Protein AF-A0A136KM05-F1 (afdb_monomer_lite)

Foldseek 3Di:
DDPVVLVVLCCCVPPVVDVVSLVVNLVVCPPPPCNVVSCVVSCVSNVNPVVVVVVVVVVVLVVLLVVLVVVCVVPVLPLVSLQVNLVSCVVVVNLVSSQVSNVSSCVNPVPDDDPSND

Radius of gyration: 18.9 Å; chains: 1; bounding box: 46×48×31 Å

Structure (mmCIF, N/CA/C/O backbone):
data_AF-A0A136KM05-F1
#
_entry.id   AF-A0A136KM05-F1
#
loop_
_atom_site.group_PDB
_atom_site.id
_atom_site.type_symbol
_atom_site.label_atom_id
_atom_site.label_alt_id
_atom_site.label_comp_id
_atom_site.label_asym_id
_atom_site.label_entity_id
_atom_site.label_seq_id
_atom_site.pdbx_PDB_ins_code
_atom_site.Cartn_x
_atom_site.Cartn_y
_atom_site.Cartn_z
_atom_site.occupancy
_atom_site.B_iso_or_equiv
_atom_site.auth_seq_id
_atom_site.auth_comp_id
_atom_site.auth_asym_id
_atom_site.auth_atom_id
_atom_site.pdbx_PDB_model_num
ATOM 1 N N . MET A 1 1 ? -0.665 -25.568 9.774 1.00 51.09 1 MET A N 1
ATOM 2 C CA . MET A 1 1 ? 0.613 -25.721 10.505 1.00 51.09 1 MET A CA 1
ATOM 3 C C . MET A 1 1 ? 1.268 -27.018 10.050 1.00 51.09 1 MET A C 1
ATOM 5 O O . MET A 1 1 ? 0.799 -28.077 10.435 1.00 51.09 1 MET A O 1
ATOM 9 N N . HIS A 1 2 ? 2.314 -26.946 9.221 1.00 39.69 2 HIS A N 1
ATOM 10 C CA . HIS A 1 2 ? 3.207 -28.079 8.961 1.00 39.69 2 HIS A CA 1
ATOM 11 C C . HIS A 1 2 ? 4.608 -27.708 9.462 1.00 39.69 2 HIS A C 1
ATOM 13 O O . HIS A 1 2 ? 5.269 -26.832 8.917 1.00 39.69 2 HIS A O 1
ATOM 19 N N . LEU A 1 3 ? 5.061 -28.373 10.528 1.00 44.03 3 LEU A N 1
ATOM 20 C CA . LEU A 1 3 ? 6.380 -28.191 11.159 1.00 44.03 3 LEU A CA 1
ATOM 21 C C . LEU A 1 3 ? 7.578 -28.563 10.255 1.00 44.03 3 LEU A C 1
ATOM 23 O O . LEU A 1 3 ? 8.729 -28.387 10.664 1.00 44.03 3 LEU A O 1
ATOM 27 N N . ASN A 1 4 ? 7.326 -29.096 9.057 1.00 44.94 4 ASN A N 1
ATOM 28 C CA . ASN A 1 4 ? 8.361 -29.551 8.129 1.00 44.94 4 ASN A CA 1
ATOM 29 C C . ASN A 1 4 ? 8.910 -28.427 7.237 1.00 44.94 4 ASN A C 1
ATOM 31 O O . ASN A 1 4 ? 10.099 -28.452 6.930 1.00 44.94 4 ASN A O 1
ATOM 35 N N . ASP A 1 5 ? 8.120 -27.398 6.912 1.00 53.06 5 ASP A N 1
ATOM 36 C CA . ASP A 1 5 ? 8.597 -26.291 6.066 1.00 53.06 5 ASP A CA 1
ATOM 37 C C . ASP A 1 5 ? 9.583 -25.380 6.808 1.00 53.06 5 ASP A C 1
ATOM 39 O O . ASP A 1 5 ? 10.616 -24.985 6.267 1.00 53.06 5 ASP A O 1
ATOM 43 N N . PHE A 1 6 ? 9.330 -25.109 8.091 1.00 52.78 6 PHE A N 1
ATOM 44 C CA . PHE A 1 6 ? 10.140 -24.187 8.895 1.00 52.78 6 PHE A CA 1
ATOM 45 C C . PHE A 1 6 ? 11.601 -24.649 9.055 1.00 52.78 6 PHE A C 1
ATOM 47 O O . PHE A 1 6 ? 12.525 -23.836 9.008 1.00 52.78 6 PHE A O 1
ATOM 54 N N . ARG A 1 7 ? 11.830 -25.967 9.180 1.00 55.84 7 ARG A N 1
ATOM 55 C CA . ARG A 1 7 ? 13.181 -26.553 9.259 1.00 55.84 7 ARG A CA 1
ATOM 56 C C . ARG A 1 7 ? 13.945 -26.430 7.939 1.00 55.84 7 ARG A C 1
ATOM 58 O O . ARG A 1 7 ? 15.133 -26.122 7.962 1.00 55.84 7 ARG A O 1
ATOM 65 N N . GLY A 1 8 ? 13.268 -26.595 6.801 1.00 58.22 8 GLY A N 1
ATOM 66 C CA . GLY A 1 8 ? 13.874 -26.436 5.475 1.00 58.22 8 GLY A CA 1
ATOM 67 C C . GLY A 1 8 ? 14.217 -24.983 5.127 1.00 58.22 8 GLY A C 1
ATOM 68 O O . GLY A 1 8 ? 15.198 -24.734 4.427 1.00 58.22 8 GLY A O 1
ATOM 69 N N . PHE A 1 9 ? 13.443 -24.013 5.625 1.00 55.69 9 PHE A N 1
ATOM 70 C CA . PHE A 1 9 ? 13.768 -22.589 5.494 1.00 55.69 9 PHE A CA 1
ATOM 71 C C . PHE A 1 9 ? 14.971 -22.200 6.350 1.00 55.69 9 PHE A C 1
ATOM 73 O O . PHE A 1 9 ? 15.917 -21.615 5.830 1.00 55.69 9 PHE A O 1
ATOM 80 N N . PHE A 1 10 ? 14.985 -22.584 7.630 1.00 58.88 10 PHE A N 1
ATOM 81 C CA . PHE A 1 10 ? 16.108 -22.271 8.515 1.00 58.88 10 PHE A CA 1
ATOM 82 C C . PHE A 1 10 ? 17.423 -22.878 8.004 1.00 58.88 10 PHE A C 1
ATOM 84 O O . PHE A 1 10 ? 18.433 -22.185 7.955 1.00 58.88 10 PHE A O 1
ATOM 91 N N . TYR A 1 11 ? 17.400 -24.124 7.519 1.00 60.81 11 TYR A N 1
ATOM 92 C CA . TYR A 1 11 ? 18.574 -24.780 6.935 1.00 60.81 11 TYR A CA 1
ATOM 93 C C . TYR A 1 11 ? 19.093 -24.061 5.675 1.00 60.81 11 TYR A C 1
ATOM 95 O O . TYR A 1 11 ? 20.286 -23.792 5.566 1.00 60.81 11 TYR A O 1
ATOM 103 N N . ARG A 1 12 ? 18.208 -23.640 4.756 1.00 58.81 12 ARG A N 1
ATOM 104 C CA . ARG A 1 12 ? 18.599 -22.880 3.549 1.00 58.81 12 ARG A CA 1
ATOM 105 C C . ARG A 1 12 ? 19.161 -21.491 3.864 1.00 58.81 12 ARG A C 1
ATOM 107 O O . ARG A 1 12 ? 20.117 -21.058 3.228 1.00 58.81 12 ARG A O 1
ATOM 114 N N . VAL A 1 13 ? 18.610 -20.811 4.865 1.00 59.56 13 VAL A N 1
ATOM 115 C CA . VAL A 1 13 ? 19.08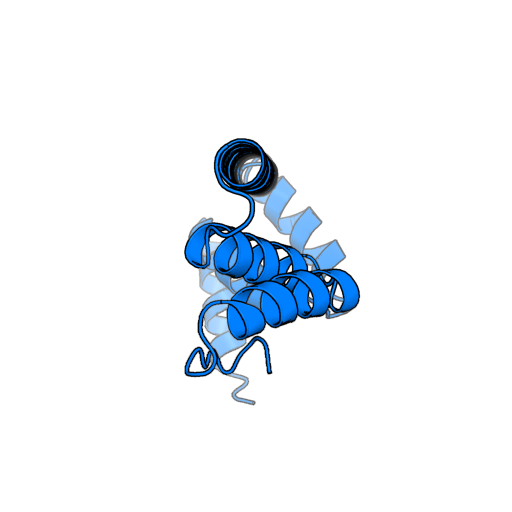7 -19.491 5.310 1.00 59.56 13 VAL A CA 1
ATOM 116 C C . VAL A 1 13 ? 20.418 -19.593 6.058 1.00 59.56 13 VAL A C 1
ATOM 118 O O . VAL A 1 13 ? 21.306 -18.744 5.910 1.00 59.56 13 VAL A O 1
ATOM 121 N N . VAL A 1 14 ? 20.573 -20.629 6.885 1.00 61.03 14 VAL A N 1
ATOM 122 C CA . VAL A 1 14 ? 21.746 -20.796 7.743 1.00 61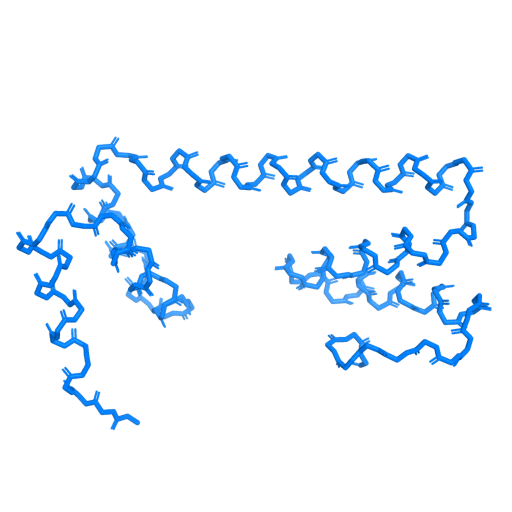.03 14 VAL A C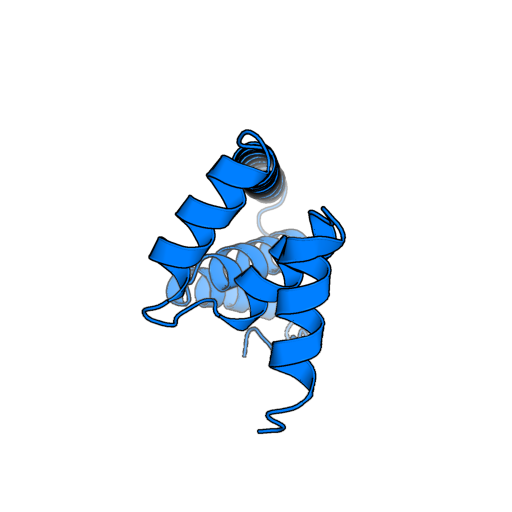A 1
ATOM 123 C C . VAL A 1 14 ? 22.925 -21.407 6.983 1.00 61.03 14 VAL A C 1
ATOM 125 O O . VAL A 1 14 ? 24.016 -20.844 7.063 1.00 61.03 14 VAL A O 1
ATOM 128 N N . GLU A 1 15 ? 22.716 -22.452 6.185 1.00 62.72 15 GLU A N 1
ATOM 129 C CA . GLU A 1 15 ? 23.795 -23.145 5.463 1.00 62.72 15 GLU A CA 1
ATOM 130 C C . GLU A 1 15 ? 23.971 -22.682 4.010 1.00 62.72 15 GLU A C 1
ATOM 132 O O . GLU A 1 15 ? 25.090 -22.660 3.508 1.00 62.72 15 GLU A O 1
ATOM 137 N N . GLY A 1 16 ? 22.901 -22.246 3.337 1.00 64.44 16 GLY A N 1
ATOM 138 C CA . GLY A 1 16 ? 22.945 -21.868 1.916 1.00 64.44 16 GLY A CA 1
ATOM 139 C C . GLY A 1 16 ? 23.411 -20.437 1.621 1.00 64.44 16 GLY A C 1
ATOM 140 O O . GLY A 1 16 ? 23.540 -20.078 0.454 1.00 64.44 16 GLY A O 1
ATOM 141 N N . ASN A 1 17 ? 23.633 -19.607 2.652 1.00 69.12 17 ASN A N 1
ATOM 142 C CA . ASN A 1 17 ? 23.924 -18.167 2.531 1.00 69.12 17 ASN A CA 1
ATOM 143 C C . ASN A 1 17 ? 22.966 -17.422 1.570 1.00 69.12 17 ASN A C 1
ATOM 145 O O . ASN A 1 17 ? 23.362 -16.507 0.847 1.00 69.12 17 ASN A O 1
ATOM 149 N N . ASP A 1 18 ? 21.695 -17.828 1.549 1.00 81.56 18 ASP A N 1
ATOM 150 C CA . ASP A 1 18 ? 20.699 -17.300 0.622 1.00 81.56 18 ASP A CA 1
ATOM 151 C C . ASP A 1 18 ? 19.906 -16.150 1.259 1.00 81.56 18 ASP A C 1
ATOM 153 O O . ASP A 1 18 ? 18.998 -16.348 2.075 1.00 81.56 18 ASP A O 1
ATOM 157 N N . ILE A 1 19 ? 20.238 -14.922 0.854 1.00 78.38 19 ILE A N 1
ATOM 158 C CA . ILE A 1 19 ? 19.552 -13.709 1.310 1.00 78.38 19 ILE A CA 1
ATOM 159 C C . ILE A 1 19 ? 18.075 -13.672 0.880 1.00 78.38 19 ILE A C 1
ATOM 161 O O . ILE A 1 19 ? 17.267 -13.020 1.539 1.00 78.38 19 ILE A O 1
ATOM 165 N N . LYS A 1 20 ? 17.676 -14.374 -0.193 1.00 78.94 20 LYS A N 1
ATOM 166 C CA . LYS A 1 20 ? 16.268 -14.450 -0.621 1.00 78.94 20 LYS A CA 1
ATOM 167 C C . LYS A 1 20 ? 15.459 -15.313 0.338 1.00 78.94 20 LYS A C 1
ATOM 169 O O . LYS A 1 20 ? 14.425 -14.862 0.824 1.00 78.94 20 LYS A O 1
ATOM 174 N N . ALA A 1 21 ? 15.975 -16.487 0.697 1.00 79.00 21 ALA A N 1
ATOM 175 C CA . ALA A 1 21 ? 15.352 -17.341 1.707 1.00 79.00 21 ALA A CA 1
ATOM 176 C C . ALA A 1 21 ? 15.245 -16.621 3.066 1.00 79.00 21 ALA A C 1
ATOM 178 O O . ALA A 1 21 ? 14.256 -16.777 3.783 1.00 79.00 21 ALA A O 1
ATOM 179 N N . ALA A 1 22 ? 16.233 -15.780 3.404 1.00 80.50 22 ALA A N 1
ATOM 180 C CA . ALA A 1 22 ? 16.219 -14.981 4.628 1.00 80.50 22 ALA A CA 1
ATOM 181 C C . ALA A 1 22 ? 15.066 -13.966 4.634 1.00 80.50 22 ALA A C 1
ATOM 183 O O . ALA A 1 22 ? 14.406 -13.782 5.656 1.00 80.50 22 ALA A O 1
ATOM 184 N N . LYS A 1 23 ? 14.773 -13.349 3.484 1.00 78.38 23 LYS A N 1
ATOM 185 C CA . LYS A 1 23 ? 13.631 -12.436 3.327 1.00 78.38 23 LYS A CA 1
ATOM 186 C C . LYS A 1 23 ? 12.297 -13.156 3.414 1.00 78.38 23 LYS A C 1
ATOM 188 O O . LYS A 1 23 ? 11.403 -12.664 4.092 1.00 78.38 23 LYS A O 1
ATOM 193 N N . GLU A 1 24 ? 12.155 -14.297 2.747 1.00 78.38 24 GLU A N 1
ATOM 194 C CA . GLU A 1 24 ? 10.926 -15.099 2.799 1.00 78.38 24 GLU A CA 1
ATOM 195 C C . GLU A 1 24 ? 10.622 -15.538 4.234 1.00 78.38 24 GLU A C 1
ATOM 197 O O . GLU A 1 24 ? 9.495 -15.404 4.711 1.00 78.38 24 GLU A O 1
ATOM 202 N N . PHE A 1 25 ? 11.656 -15.960 4.964 1.00 81.25 25 PHE A N 1
ATOM 203 C CA . PHE A 1 25 ? 11.558 -16.276 6.381 1.00 81.25 25 PHE A CA 1
ATOM 204 C C . PHE A 1 25 ? 11.120 -15.066 7.221 1.00 81.25 25 PHE A C 1
ATOM 206 O O . PHE A 1 25 ? 10.189 -15.181 8.019 1.00 81.25 25 PHE A O 1
ATOM 213 N N . LEU A 1 26 ? 11.740 -13.896 7.021 1.00 81.56 26 LEU A N 1
ATOM 214 C CA . LEU A 1 26 ? 11.382 -12.668 7.739 1.00 81.56 26 LEU A CA 1
ATOM 215 C C . LEU A 1 26 ? 9.955 -12.200 7.432 1.00 81.56 26 LEU A C 1
ATOM 217 O O . LEU A 1 26 ? 9.250 -11.772 8.344 1.00 81.56 26 LEU A O 1
ATOM 221 N N . GLN A 1 27 ? 9.507 -12.321 6.181 1.00 80.69 27 GLN A N 1
ATOM 222 C CA . GLN A 1 27 ? 8.124 -12.051 5.777 1.00 80.69 27 GLN A CA 1
ATOM 223 C C . GLN A 1 27 ? 7.143 -12.987 6.492 1.00 80.69 27 GLN A C 1
ATOM 225 O O . GLN A 1 27 ? 6.124 -12.528 7.001 1.00 80.69 27 GLN A O 1
ATOM 230 N N . TYR A 1 28 ? 7.469 -14.278 6.590 1.00 79.44 28 TYR A N 1
ATOM 231 C CA . TYR A 1 28 ? 6.615 -15.272 7.242 1.00 79.44 28 TYR A CA 1
ATOM 232 C C . TYR A 1 28 ? 6.441 -15.023 8.746 1.00 79.44 28 TYR A C 1
ATOM 234 O O . TYR A 1 28 ? 5.354 -15.210 9.288 1.00 79.44 28 TYR A O 1
ATOM 242 N N . ILE A 1 29 ? 7.496 -14.579 9.434 1.00 79.19 29 ILE A N 1
ATOM 243 C CA . ILE A 1 29 ? 7.447 -14.298 10.879 1.00 79.19 29 ILE A CA 1
ATOM 244 C C . ILE A 1 29 ? 7.070 -12.843 11.198 1.00 79.19 29 ILE A C 1
ATOM 246 O O . ILE A 1 29 ? 7.100 -12.444 12.369 1.00 79.19 29 ILE A O 1
ATOM 250 N N . LYS A 1 30 ? 6.735 -12.036 10.183 1.00 80.06 30 LYS A N 1
ATOM 251 C CA . LYS A 1 30 ? 6.372 -10.625 10.344 1.00 80.06 30 LYS A CA 1
ATOM 252 C C . LYS A 1 30 ? 5.139 -10.496 11.241 1.00 80.06 30 LYS A C 1
ATOM 254 O O . LYS A 1 30 ? 4.119 -11.133 11.011 1.00 80.06 30 LYS A O 1
ATOM 259 N N . GLY A 1 31 ? 5.253 -9.679 12.289 1.00 73.94 31 GLY A N 1
ATOM 260 C CA . GLY A 1 31 ? 4.208 -9.503 13.308 1.00 73.94 31 GLY A CA 1
ATOM 261 C C . GLY A 1 31 ? 4.304 -10.454 14.509 1.00 73.94 31 GLY A C 1
ATOM 262 O O . GLY A 1 31 ? 3.540 -10.307 15.458 1.00 73.94 31 GLY A O 1
ATOM 263 N N . THR A 1 32 ? 5.257 -11.391 14.519 1.00 81.56 32 THR A N 1
ATOM 264 C CA . THR A 1 32 ? 5.565 -12.204 15.707 1.00 81.56 32 THR A CA 1
ATOM 265 C C . THR A 1 32 ? 6.629 -11.532 16.579 1.00 81.56 32 THR A C 1
ATOM 267 O O . THR A 1 32 ? 7.419 -10.714 16.104 1.00 81.56 32 THR A O 1
ATOM 270 N N . GLN A 1 33 ? 6.722 -11.935 17.850 1.00 82.81 33 GLN A N 1
ATOM 271 C CA . GLN A 1 33 ? 7.780 -11.471 18.764 1.00 82.81 33 GLN A CA 1
ATOM 272 C C . GLN A 1 33 ? 9.198 -11.848 18.290 1.00 82.81 33 GLN A C 1
ATOM 274 O O . GLN A 1 33 ? 10.174 -11.222 18.695 1.00 82.81 33 GLN A O 1
ATOM 279 N N . LEU A 1 34 ? 9.316 -12.848 17.408 1.00 76.38 34 LEU A N 1
ATOM 280 C CA . LEU A 1 34 ? 10.587 -13.328 16.864 1.00 76.38 34 LEU A CA 1
ATOM 281 C C . LEU A 1 34 ? 11.121 -12.448 15.726 1.00 76.38 34 LEU A C 1
ATOM 283 O O . LEU A 1 34 ? 12.295 -12.548 15.389 1.00 76.38 34 LEU A O 1
ATOM 287 N N . TYR A 1 35 ? 10.291 -11.588 15.127 1.00 82.50 35 TYR A N 1
ATOM 288 C CA . TYR A 1 35 ? 10.689 -10.811 13.952 1.00 82.50 35 TYR A CA 1
ATOM 289 C C . TYR A 1 35 ? 11.911 -9.928 14.226 1.00 82.50 35 TYR A C 1
ATOM 291 O O . TYR A 1 35 ? 12.867 -9.949 13.459 1.00 82.50 35 TYR A O 1
ATOM 299 N N . SER A 1 36 ? 11.906 -9.189 15.339 1.00 75.75 36 SER A N 1
ATOM 300 C CA . SER A 1 36 ? 12.963 -8.219 15.654 1.00 75.75 36 SER A CA 1
ATOM 301 C C . SER A 1 36 ? 14.326 -8.888 15.873 1.00 75.75 36 SER A C 1
ATOM 303 O O . SER A 1 36 ? 15.326 -8.490 15.272 1.00 75.75 36 SER A O 1
ATOM 305 N N . SER A 1 37 ? 14.366 -9.960 16.672 1.00 79.88 37 SER A N 1
ATOM 306 C CA . SER A 1 37 ? 15.607 -10.684 16.963 1.00 79.88 37 SER A CA 1
ATOM 307 C C . SER A 1 37 ? 16.162 -11.398 15.729 1.00 79.88 37 SER A C 1
ATOM 309 O O . SER A 1 37 ? 17.364 -11.336 15.471 1.00 79.88 37 SER A O 1
ATOM 311 N N . GLN A 1 38 ? 15.294 -12.018 14.925 1.00 84.12 38 GLN A N 1
ATOM 312 C CA . GLN A 1 38 ? 15.711 -12.710 13.706 1.00 84.12 38 GLN A CA 1
ATOM 313 C C . GLN A 1 38 ? 16.119 -11.744 12.591 1.00 84.12 38 GLN A C 1
ATOM 315 O O . GLN A 1 38 ? 17.066 -12.026 11.859 1.00 84.12 38 GLN A O 1
ATOM 320 N N . TYR A 1 39 ? 15.463 -10.585 12.484 1.00 83.31 39 TYR A N 1
ATOM 321 C CA . TYR A 1 39 ? 15.863 -9.529 11.557 1.00 83.31 39 TYR A CA 1
ATOM 322 C C . TYR A 1 39 ? 17.277 -9.041 11.870 1.00 83.31 39 TYR A C 1
ATOM 324 O O . TYR A 1 39 ? 18.111 -8.998 10.972 1.00 83.31 39 TYR A O 1
ATOM 332 N N . ALA A 1 40 ? 17.579 -8.744 13.138 1.00 82.25 40 ALA A N 1
ATOM 333 C CA . ALA A 1 40 ? 18.909 -8.297 13.549 1.00 82.25 40 ALA A CA 1
ATOM 334 C C . ALA A 1 40 ? 19.992 -9.350 13.255 1.00 82.25 40 ALA A C 1
ATOM 336 O O . ALA A 1 40 ? 21.028 -9.023 12.674 1.00 82.25 40 ALA A O 1
ATOM 337 N N . TYR A 1 41 ? 19.728 -10.616 13.593 1.00 84.44 41 TYR A N 1
ATOM 338 C CA . TYR A 1 41 ? 20.644 -11.728 13.332 1.00 84.44 41 TYR A CA 1
ATOM 339 C C . TYR A 1 41 ? 20.936 -11.905 11.834 1.00 84.44 41 TYR A C 1
ATOM 341 O O . TYR A 1 41 ? 22.097 -11.968 11.424 1.00 84.44 41 TYR A O 1
ATOM 349 N N . LEU A 1 42 ? 19.894 -11.939 10.998 1.00 85.38 42 LEU A N 1
ATOM 350 C CA . LEU A 1 42 ? 20.046 -12.126 9.555 1.00 85.38 42 LEU A CA 1
ATOM 351 C C . LEU A 1 42 ? 20.652 -10.893 8.883 1.00 85.38 42 LEU A C 1
ATOM 353 O O . LEU A 1 42 ? 21.506 -11.030 8.011 1.00 85.38 42 LEU A O 1
ATOM 357 N N . ASN A 1 43 ? 20.274 -9.688 9.307 1.00 82.75 43 ASN A N 1
ATOM 358 C CA . ASN A 1 43 ? 20.824 -8.457 8.754 1.00 82.75 43 ASN A CA 1
ATOM 359 C C . ASN A 1 43 ? 22.329 -8.334 9.043 1.00 82.75 43 ASN A C 1
ATOM 361 O O . ASN A 1 43 ? 23.087 -7.972 8.145 1.00 82.75 43 ASN A O 1
ATOM 365 N N . ALA A 1 44 ? 22.774 -8.716 10.245 1.00 83.50 44 ALA A N 1
ATOM 366 C CA . ALA A 1 44 ? 24.196 -8.798 10.576 1.00 83.50 44 ALA A CA 1
ATOM 367 C C . ALA A 1 44 ? 24.919 -9.870 9.742 1.00 83.50 44 ALA A C 1
ATOM 369 O O . ALA A 1 44 ? 25.984 -9.601 9.191 1.00 83.50 44 ALA A O 1
ATOM 370 N N . LYS A 1 45 ? 24.319 -11.059 9.582 1.00 84.19 45 LYS A N 1
ATOM 371 C CA . LYS A 1 45 ? 24.888 -12.149 8.772 1.00 84.19 45 LYS A CA 1
ATOM 372 C C . LYS A 1 45 ? 25.090 -11.756 7.304 1.00 84.19 45 LYS A C 1
ATOM 374 O O . LYS A 1 45 ? 26.084 -12.143 6.699 1.00 84.19 45 LYS A O 1
ATOM 379 N N . PHE A 1 46 ? 24.166 -10.982 6.739 1.00 83.31 46 PHE A N 1
ATOM 380 C CA . PHE A 1 46 ? 24.215 -10.531 5.346 1.00 83.31 46 PHE A CA 1
ATOM 381 C C . PHE A 1 46 ? 24.847 -9.140 5.171 1.00 83.31 46 PHE A C 1
ATOM 383 O O . PHE A 1 46 ? 24.547 -8.463 4.189 1.00 83.31 46 PHE A O 1
ATOM 390 N N . ASN A 1 47 ? 25.712 -8.697 6.093 1.00 81.44 47 ASN A N 1
ATOM 391 C CA . ASN A 1 47 ? 26.435 -7.417 6.011 1.00 81.44 47 ASN A CA 1
ATOM 392 C C . ASN A 1 47 ? 25.521 -6.209 5.722 1.00 81.44 47 ASN A C 1
ATOM 394 O O . ASN A 1 47 ? 25.824 -5.375 4.872 1.00 81.44 47 ASN A O 1
ATOM 398 N N . ASN A 1 48 ? 24.380 -6.124 6.408 1.00 73.06 48 ASN A N 1
ATOM 399 C CA . ASN A 1 48 ? 23.336 -5.110 6.212 1.00 73.06 48 ASN A CA 1
ATOM 400 C C . ASN A 1 48 ? 22.612 -5.141 4.851 1.00 73.06 48 ASN A C 1
ATOM 402 O O . ASN A 1 48 ? 21.848 -4.227 4.538 1.00 73.06 48 ASN A O 1
ATOM 406 N N . GLY A 1 49 ? 22.787 -6.198 4.053 1.00 73.31 49 GLY A N 1
ATOM 407 C CA . GLY A 1 49 ? 22.130 -6.350 2.752 1.00 73.31 49 GLY A CA 1
ATOM 408 C C . GLY A 1 49 ? 20.598 -6.407 2.819 1.00 73.31 49 GLY A C 1
ATOM 409 O O . GLY A 1 49 ? 19.939 -6.127 1.823 1.00 73.31 49 GLY A O 1
ATOM 410 N N . LEU A 1 50 ? 20.014 -6.720 3.984 1.00 71.69 50 LEU A N 1
ATOM 411 C CA . LEU A 1 50 ? 18.561 -6.673 4.196 1.00 71.69 50 LEU A CA 1
ATOM 412 C C . LEU A 1 50 ? 18.074 -5.247 4.494 1.00 71.69 50 LEU A C 1
ATOM 414 O O . LEU A 1 50 ? 17.044 -4.829 3.967 1.00 71.69 50 LEU A O 1
ATOM 418 N N . ALA A 1 51 ? 18.831 -4.482 5.283 1.00 68.88 51 ALA A N 1
ATOM 419 C CA . ALA A 1 51 ? 18.524 -3.088 5.589 1.00 68.88 51 ALA A CA 1
ATOM 420 C C . ALA A 1 51 ? 18.635 -2.180 4.355 1.00 68.88 51 ALA A C 1
ATOM 422 O O . ALA A 1 51 ? 17.755 -1.352 4.140 1.00 68.88 51 ALA A O 1
ATOM 423 N N . ALA A 1 52 ? 19.660 -2.366 3.517 1.00 63.03 52 ALA A N 1
ATOM 424 C CA . ALA A 1 52 ? 19.832 -1.591 2.284 1.00 63.03 52 ALA A CA 1
ATOM 425 C C . ALA A 1 52 ? 18.634 -1.742 1.327 1.00 63.03 52 ALA A C 1
ATOM 427 O O . ALA A 1 52 ? 18.202 -0.779 0.699 1.00 63.03 52 ALA A O 1
ATOM 428 N N . GLU A 1 53 ? 18.055 -2.940 1.255 1.00 62.28 53 GLU A N 1
ATOM 429 C CA . GLU A 1 53 ? 16.870 -3.194 0.439 1.00 62.28 53 GLU A CA 1
ATOM 430 C C . GLU A 1 53 ? 15.583 -2.686 1.083 1.00 62.28 53 GLU A C 1
ATOM 432 O O . GLU A 1 53 ? 14.732 -2.163 0.371 1.00 62.28 53 GLU A O 1
ATOM 437 N N . SER A 1 54 ? 15.443 -2.781 2.411 1.00 60.44 54 SER A N 1
ATOM 438 C CA . SER A 1 54 ? 14.318 -2.158 3.123 1.00 60.44 54 SER A CA 1
ATOM 439 C C . SER A 1 54 ? 14.282 -0.652 2.869 1.00 60.44 54 SER A C 1
ATOM 441 O O . SER A 1 54 ? 13.239 -0.123 2.500 1.00 60.44 54 SER A O 1
ATOM 443 N N . ILE A 1 55 ? 15.437 0.013 2.970 1.00 63.69 55 ILE A N 1
ATOM 444 C CA . ILE A 1 55 ? 15.582 1.447 2.694 1.00 63.69 55 ILE A CA 1
ATOM 445 C C . ILE A 1 55 ? 15.250 1.746 1.226 1.00 63.69 55 ILE A C 1
ATOM 447 O O . ILE A 1 55 ? 14.423 2.609 0.956 1.00 63.69 55 ILE A O 1
ATOM 451 N N . ALA A 1 56 ? 15.798 0.989 0.270 1.00 60.00 56 ALA A N 1
ATOM 452 C CA . ALA A 1 56 ? 15.507 1.191 -1.153 1.00 60.00 56 ALA A CA 1
ATOM 453 C C . ALA A 1 56 ? 14.022 0.961 -1.506 1.00 60.00 56 ALA A C 1
ATOM 455 O O . ALA A 1 56 ? 13.456 1.643 -2.366 1.00 60.00 56 ALA A O 1
ATOM 456 N N . LEU A 1 57 ? 13.365 -0.003 -0.852 1.00 61.22 57 LEU A N 1
ATOM 457 C CA . LEU A 1 57 ? 11.933 -0.256 -1.010 1.00 61.22 57 LEU A CA 1
ATOM 458 C C . LEU A 1 57 ? 11.098 0.873 -0.405 1.00 61.22 57 LEU A C 1
ATOM 460 O O . LEU A 1 57 ? 10.124 1.289 -1.031 1.00 61.22 57 LEU A O 1
ATOM 464 N N . GLU A 1 58 ? 11.480 1.389 0.763 1.00 63.81 58 GLU A N 1
ATOM 465 C CA . GLU A 1 58 ? 10.845 2.544 1.402 1.00 63.81 58 GLU A CA 1
ATOM 466 C C . GLU A 1 58 ? 10.999 3.815 0.559 1.00 63.81 58 GLU A C 1
ATOM 468 O O . GLU A 1 58 ? 10.007 4.494 0.299 1.00 63.81 58 GLU A O 1
ATOM 473 N N . GLU A 1 59 ? 12.192 4.095 0.035 1.00 62.53 59 GLU A N 1
ATOM 474 C CA . GLU A 1 59 ? 12.455 5.223 -0.866 1.00 62.53 59 GLU A CA 1
ATOM 475 C C . GLU A 1 59 ? 11.615 5.133 -2.143 1.00 62.53 59 GLU A C 1
ATOM 477 O O . GLU A 1 59 ? 10.956 6.100 -2.538 1.00 62.53 59 GLU A O 1
ATOM 482 N N . LYS A 1 60 ? 11.562 3.949 -2.767 1.00 65.06 60 LYS A N 1
ATOM 483 C CA . LYS A 1 60 ? 10.712 3.702 -3.939 1.00 65.06 60 LYS A CA 1
ATOM 484 C C . LYS A 1 60 ? 9.229 3.869 -3.604 1.00 65.06 60 LYS A C 1
ATOM 486 O O . LYS A 1 60 ? 8.468 4.386 -4.426 1.00 65.06 60 LYS A O 1
ATOM 491 N N . SER A 1 61 ? 8.818 3.453 -2.408 1.00 74.00 61 SER A N 1
ATOM 492 C CA . SER A 1 61 ? 7.466 3.645 -1.885 1.00 74.00 61 SER A CA 1
ATOM 493 C C . SER A 1 61 ? 7.139 5.144 -1.796 1.00 74.00 61 SER A C 1
ATOM 495 O O . SER A 1 61 ? 6.169 5.606 -2.399 1.00 74.00 61 SER A O 1
ATOM 497 N N . ILE A 1 62 ? 7.994 5.933 -1.141 1.00 75.12 62 ILE A N 1
ATOM 498 C CA . ILE A 1 62 ? 7.814 7.381 -0.960 1.00 75.12 62 ILE A CA 1
ATOM 499 C C . ILE A 1 62 ? 7.778 8.108 -2.310 1.00 75.12 62 ILE A C 1
ATOM 501 O O . ILE A 1 62 ? 6.856 8.884 -2.563 1.00 75.12 62 ILE A O 1
ATOM 505 N N . ALA A 1 63 ? 8.721 7.810 -3.208 1.00 76.31 63 ALA A N 1
ATOM 506 C CA . ALA A 1 63 ? 8.753 8.385 -4.553 1.00 76.31 63 ALA A CA 1
ATOM 507 C C . ALA A 1 63 ? 7.465 8.084 -5.337 1.00 76.31 63 ALA A C 1
ATOM 509 O O . ALA A 1 63 ? 6.930 8.954 -6.026 1.00 76.31 63 ALA A O 1
ATOM 510 N N . THR A 1 64 ? 6.924 6.871 -5.183 1.00 81.88 64 THR A N 1
ATOM 511 C CA . THR A 1 64 ? 5.640 6.484 -5.780 1.00 81.88 64 THR A CA 1
ATOM 512 C C . THR A 1 64 ? 4.506 7.345 -5.224 1.00 81.88 64 THR A C 1
ATOM 514 O O . THR A 1 64 ? 3.736 7.914 -5.996 1.00 81.88 64 THR A O 1
ATOM 517 N N . LYS A 1 65 ? 4.418 7.508 -3.898 1.00 89.00 65 LYS A N 1
ATOM 518 C CA . LYS A 1 65 ? 3.379 8.331 -3.259 1.00 89.00 65 LYS A CA 1
ATOM 519 C C . LYS A 1 65 ? 3.391 9.776 -3.764 1.00 89.00 65 LYS A C 1
ATOM 521 O O . LYS A 1 65 ? 2.347 10.304 -4.147 1.00 89.00 65 LYS A O 1
ATOM 526 N N . GLU A 1 66 ? 4.561 10.407 -3.785 1.00 90.75 66 GLU A N 1
ATOM 527 C CA . GLU A 1 66 ? 4.699 11.806 -4.202 1.00 90.75 66 GLU A CA 1
ATOM 528 C C . GLU A 1 66 ? 4.406 11.995 -5.695 1.00 90.75 66 GLU A C 1
ATOM 530 O O . GLU A 1 66 ? 3.736 12.957 -6.080 1.00 90.75 66 GLU A O 1
ATOM 535 N N . TYR A 1 67 ? 4.790 11.032 -6.538 1.00 92.00 67 TYR A N 1
ATOM 536 C CA . TYR A 1 67 ? 4.415 11.040 -7.950 1.00 92.00 67 TYR A CA 1
ATOM 537 C C . TYR A 1 67 ? 2.891 11.067 -8.136 1.00 92.00 67 TYR A C 1
ATOM 539 O O . TYR A 1 67 ? 2.375 11.956 -8.816 1.00 92.00 67 TYR A O 1
ATOM 547 N N . TYR A 1 68 ? 2.147 10.168 -7.483 1.00 91.88 68 TYR A N 1
ATOM 548 C CA . TYR A 1 68 ? 0.685 10.135 -7.614 1.00 91.88 68 TYR A CA 1
ATOM 549 C C . TYR A 1 68 ? -0.009 11.345 -6.975 1.00 91.88 68 TYR A C 1
ATOM 551 O O . TYR A 1 68 ? -1.000 11.833 -7.518 1.00 91.88 68 TYR A O 1
ATOM 559 N N . ARG A 1 69 ? 0.544 11.912 -5.895 1.00 94.75 69 ARG A N 1
ATOM 560 C CA . ARG A 1 69 ? 0.091 13.210 -5.366 1.00 94.75 69 ARG A CA 1
ATOM 561 C C . ARG A 1 69 ? 0.252 14.330 -6.390 1.00 94.75 69 ARG A C 1
ATOM 563 O O . ARG A 1 69 ? -0.675 15.114 -6.579 1.00 94.75 69 ARG A O 1
ATOM 570 N N . SER A 1 70 ? 1.381 14.378 -7.095 1.00 95.38 70 SER A N 1
ATOM 571 C CA . SER A 1 70 ? 1.602 15.367 -8.158 1.00 95.38 70 SER A CA 1
ATOM 572 C C . SER A 1 70 ? 0.614 15.204 -9.324 1.00 95.38 70 SER A C 1
ATOM 574 O O . SER A 1 70 ? 0.185 16.194 -9.920 1.00 95.38 70 SER A O 1
ATOM 576 N N . LEU A 1 71 ? 0.194 13.969 -9.628 1.00 92.75 71 LEU A N 1
ATOM 577 C CA . LEU A 1 71 ? -0.843 13.711 -10.628 1.00 92.75 71 LEU A CA 1
ATOM 578 C C . LEU A 1 71 ? -2.204 14.237 -10.173 1.00 92.75 71 LEU A C 1
ATOM 580 O O . LEU A 1 71 ? -2.907 14.834 -10.985 1.00 92.75 71 LEU A O 1
ATOM 584 N N . LEU A 1 72 ? -2.549 14.089 -8.891 1.00 94.62 72 LEU A N 1
ATOM 585 C CA . LEU A 1 72 ? -3.783 14.659 -8.343 1.00 94.62 72 LEU A CA 1
ATOM 586 C C . LEU A 1 72 ? -3.780 16.186 -8.308 1.00 94.62 72 LEU A C 1
ATOM 588 O O . LEU A 1 72 ? -4.831 16.791 -8.477 1.00 94.62 72 LEU A O 1
ATOM 592 N N . GLN A 1 73 ? -2.621 16.830 -8.151 1.00 95.31 73 GLN A N 1
ATOM 593 C CA . GLN A 1 73 ? -2.537 18.291 -8.275 1.00 95.31 73 GLN A CA 1
ATOM 594 C C . GLN A 1 73 ? -2.895 18.768 -9.690 1.00 95.31 73 GLN A C 1
ATOM 596 O O . GLN A 1 73 ? -3.525 19.809 -9.848 1.00 95.31 73 GLN A O 1
ATOM 601 N N . LYS A 1 74 ? -2.512 18.004 -10.722 1.00 95.00 74 LYS A N 1
ATOM 602 C CA . LYS A 1 74 ? -2.814 18.316 -12.131 1.00 95.00 74 LYS A CA 1
ATOM 603 C C . LYS A 1 74 ? -4.224 17.886 -12.536 1.00 95.00 74 LYS A C 1
ATOM 605 O O . LYS A 1 74 ? -4.874 18.567 -13.321 1.00 95.00 74 LYS A O 1
ATOM 610 N N . ASN A 1 75 ? -4.679 16.749 -12.020 1.00 93.75 75 ASN A N 1
ATOM 611 C CA . ASN A 1 75 ? -6.004 16.195 -12.249 1.00 93.75 75 ASN A CA 1
ATOM 612 C C . ASN A 1 75 ? -6.570 15.629 -10.934 1.00 93.75 75 ASN A C 1
ATOM 614 O O . ASN A 1 75 ? -6.383 14.442 -10.646 1.00 93.75 75 ASN A O 1
ATOM 618 N N . PRO A 1 76 ? -7.318 16.444 -10.166 1.00 93.81 76 PRO A N 1
ATOM 619 C CA . PRO A 1 76 ? -7.892 16.026 -8.885 1.00 93.81 76 PRO A CA 1
ATOM 620 C C . PRO A 1 76 ? -8.882 14.863 -8.986 1.00 93.81 76 PRO A C 1
ATOM 622 O O . PRO A 1 76 ? -9.173 14.219 -7.984 1.00 93.81 76 PRO A O 1
ATOM 625 N N . LYS A 1 77 ? -9.397 14.584 -10.190 1.00 94.75 77 LYS A N 1
ATOM 626 C CA . LYS A 1 77 ? -10.341 13.495 -10.468 1.00 94.75 77 LYS A CA 1
ATOM 627 C C . LYS A 1 77 ? -9.686 12.320 -11.196 1.00 94.75 77 LYS A C 1
ATOM 629 O O . LYS A 1 77 ? -10.353 11.565 -11.900 1.00 94.75 77 LYS A O 1
ATOM 634 N N . SER A 1 78 ? -8.372 12.157 -11.061 1.00 96.69 78 SER A N 1
ATOM 635 C CA . SER A 1 78 ? -7.693 10.970 -11.572 1.00 96.69 78 SER A CA 1
ATOM 636 C C . SER A 1 78 ? -8.028 9.759 -10.700 1.00 96.69 78 SER A C 1
ATOM 638 O O . SER A 1 78 ? -7.404 9.528 -9.662 1.00 96.69 78 SER A O 1
ATOM 640 N N . ARG A 1 79 ? -9.018 8.978 -11.142 1.00 96.44 79 ARG A N 1
ATOM 641 C CA . ARG A 1 79 ? -9.466 7.732 -10.501 1.00 96.44 79 ARG A CA 1
ATOM 642 C C . ARG A 1 79 ? -8.301 6.784 -10.213 1.00 96.44 79 ARG A C 1
ATOM 644 O O . ARG A 1 79 ? -8.180 6.291 -9.097 1.00 96.44 79 ARG A O 1
ATOM 651 N N . ASP A 1 80 ? -7.394 6.601 -11.168 1.00 93.38 80 ASP A N 1
ATOM 652 C CA . ASP A 1 80 ? -6.249 5.701 -10.996 1.00 93.38 80 ASP A CA 1
ATOM 653 C C . ASP A 1 80 ? -5.230 6.228 -9.979 1.00 93.38 80 ASP A C 1
ATOM 655 O O . ASP A 1 80 ? -4.694 5.456 -9.184 1.00 93.38 80 ASP A O 1
ATOM 659 N N . ALA A 1 81 ? -4.991 7.543 -9.934 1.00 94.94 81 ALA A N 1
ATOM 660 C CA . ALA A 1 81 ? -4.088 8.114 -8.936 1.00 94.94 81 ALA A CA 1
ATOM 661 C C . ALA A 1 81 ? -4.652 7.988 -7.512 1.00 94.94 81 ALA A C 1
ATOM 663 O O . ALA A 1 81 ? -3.903 7.677 -6.583 1.00 94.94 81 ALA A O 1
ATOM 664 N N . LEU A 1 82 ? -5.967 8.161 -7.348 1.00 97.38 82 LEU A N 1
ATOM 665 C CA . LEU A 1 82 ? -6.661 7.931 -6.080 1.00 97.38 82 LEU A CA 1
ATOM 666 C C . LEU A 1 82 ? -6.576 6.459 -5.651 1.00 97.38 82 LEU A C 1
ATOM 668 O O . LEU A 1 82 ? -6.229 6.182 -4.505 1.00 97.38 82 LEU A O 1
ATOM 672 N N . VAL A 1 83 ? -6.796 5.510 -6.569 1.00 95.75 83 VAL A N 1
ATOM 673 C CA . VAL A 1 83 ? -6.663 4.067 -6.291 1.00 95.75 83 VAL A CA 1
ATOM 674 C C . VAL A 1 83 ? -5.252 3.708 -5.826 1.00 95.75 83 VAL A C 1
ATOM 676 O O . VAL A 1 83 ? -5.089 3.003 -4.828 1.00 95.75 83 VAL A O 1
ATOM 679 N N . ILE A 1 84 ? -4.214 4.193 -6.513 1.00 93.75 84 ILE A N 1
ATOM 680 C CA . ILE A 1 84 ? -2.836 3.861 -6.136 1.00 93.75 84 ILE A CA 1
ATOM 681 C C . ILE A 1 84 ? -2.477 4.444 -4.764 1.00 93.75 84 ILE A C 1
ATOM 683 O O . ILE A 1 84 ? -1.825 3.764 -3.967 1.00 93.75 84 ILE A O 1
ATOM 687 N N . LEU A 1 85 ? -2.935 5.656 -4.445 1.00 95.25 85 LEU A N 1
ATOM 688 C CA . LEU A 1 85 ? -2.745 6.236 -3.114 1.00 95.25 85 LEU A CA 1
ATOM 689 C C . LEU A 1 85 ? -3.530 5.480 -2.036 1.00 95.25 85 LEU A C 1
ATOM 691 O O . LEU A 1 85 ? -2.994 5.263 -0.952 1.00 95.25 85 LEU A O 1
ATOM 695 N N . ALA A 1 86 ? -4.738 5.001 -2.334 1.00 95.12 86 ALA A N 1
ATOM 696 C CA . ALA A 1 86 ? -5.500 4.165 -1.412 1.00 95.12 86 ALA A CA 1
ATOM 697 C C . ALA A 1 86 ? -4.751 2.864 -1.069 1.00 95.12 86 ALA A C 1
ATOM 699 O O . ALA A 1 86 ? -4.560 2.534 0.102 1.00 95.12 86 ALA A O 1
ATOM 700 N N . LEU A 1 87 ? -4.241 2.160 -2.087 1.00 90.62 87 LEU A N 1
ATOM 701 C CA . LEU A 1 87 ? -3.437 0.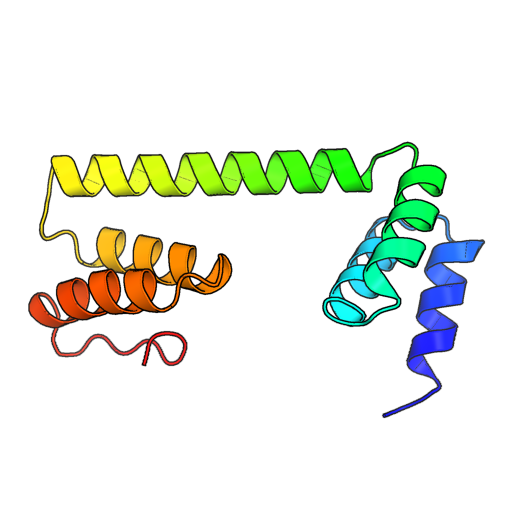945 -1.908 1.00 90.62 87 LEU A CA 1
ATOM 702 C C . LEU A 1 87 ? -2.128 1.214 -1.157 1.00 90.62 87 LEU A C 1
ATOM 704 O O . LEU A 1 87 ? -1.682 0.378 -0.368 1.00 90.62 87 LEU A O 1
ATOM 708 N N . TYR A 1 88 ? -1.502 2.367 -1.401 1.00 90.31 88 TYR A N 1
ATOM 709 C CA . TYR A 1 88 ? -0.307 2.791 -0.680 1.00 90.31 88 TYR A CA 1
ATOM 710 C C . TYR A 1 88 ? -0.585 2.931 0.820 1.00 90.31 88 TYR A C 1
ATOM 712 O O . TYR A 1 88 ? 0.117 2.338 1.640 1.00 90.31 88 TYR A O 1
ATOM 720 N N . GLU A 1 89 ? -1.621 3.690 1.180 1.00 91.06 89 GLU A N 1
ATOM 721 C CA . GLU A 1 89 ? -1.980 3.939 2.578 1.00 91.06 89 GLU A CA 1
ATOM 722 C C . GLU A 1 89 ? -2.422 2.650 3.278 1.00 91.06 89 GLU A C 1
ATOM 724 O O . GLU A 1 89 ? -2.044 2.413 4.424 1.00 91.06 89 GLU A O 1
ATOM 729 N N . LEU A 1 90 ? -3.118 1.755 2.569 1.00 87.75 90 LEU A N 1
ATOM 730 C CA . LEU A 1 90 ? -3.492 0.445 3.096 1.00 87.75 90 LEU A CA 1
ATOM 731 C C . LEU A 1 90 ? -2.258 -0.391 3.467 1.00 87.75 90 LEU A C 1
ATOM 733 O O . LEU A 1 90 ? -2.196 -0.941 4.567 1.00 87.75 90 LEU A O 1
ATOM 737 N N . ARG A 1 91 ? -1.250 -0.457 2.584 1.00 83.44 91 ARG A N 1
ATOM 738 C CA . ARG A 1 91 ? 0.016 -1.168 2.856 1.00 83.44 91 ARG A CA 1
ATOM 739 C C . ARG A 1 91 ? 0.799 -0.550 4.011 1.00 83.44 91 ARG A C 1
ATOM 741 O O . ARG A 1 91 ? 1.476 -1.277 4.734 1.00 83.44 91 ARG A O 1
ATOM 748 N N . ALA A 1 92 ? 0.699 0.766 4.182 1.00 83.12 92 ALA A N 1
ATOM 749 C CA . ALA A 1 92 ? 1.292 1.489 5.302 1.00 83.12 92 ALA A CA 1
ATOM 750 C C . ALA A 1 92 ? 0.516 1.308 6.624 1.00 83.12 92 ALA A C 1
ATOM 752 O O . ALA A 1 92 ? 0.976 1.769 7.664 1.00 83.12 92 ALA A O 1
ATOM 753 N N . GLY A 1 93 ? -0.646 0.640 6.606 1.00 85.62 93 GLY A N 1
ATOM 754 C CA . GLY A 1 93 ? -1.516 0.460 7.772 1.00 85.62 93 GLY A CA 1
ATOM 755 C C . GLY A 1 93 ? -2.457 1.640 8.045 1.00 85.62 93 GLY A C 1
ATOM 756 O O . GLY A 1 93 ? -3.252 1.590 8.984 1.00 85.62 93 GLY A O 1
ATOM 757 N N . ASN A 1 94 ? -2.434 2.673 7.203 1.00 92.44 94 ASN A N 1
ATOM 758 C CA . ASN A 1 94 ? -3.228 3.893 7.330 1.00 92.44 94 ASN A CA 1
ATOM 759 C C . ASN A 1 94 ? -4.635 3.701 6.742 1.00 92.44 94 ASN A C 1
ATOM 761 O O . ASN A 1 94 ? -5.010 4.324 5.748 1.00 92.44 94 ASN A O 1
ATOM 765 N N . LYS A 1 95 ? -5.437 2.829 7.363 1.00 91.75 95 LYS A N 1
ATOM 766 C CA . LYS A 1 95 ? -6.766 2.433 6.855 1.00 91.75 95 LYS A CA 1
ATOM 767 C C . LYS A 1 95 ? -7.714 3.612 6.609 1.00 91.75 95 LYS A C 1
ATOM 769 O O . LYS A 1 95 ? -8.431 3.612 5.617 1.00 91.75 95 LYS A O 1
ATOM 774 N N . THR A 1 96 ? -7.691 4.629 7.472 1.00 96.19 96 THR A N 1
ATOM 775 C CA . THR A 1 96 ? -8.537 5.828 7.331 1.00 96.19 96 THR A CA 1
ATOM 776 C C . THR A 1 96 ? -8.236 6.593 6.044 1.00 96.19 96 THR A C 1
ATOM 778 O O . THR A 1 96 ? -9.145 6.987 5.319 1.00 96.19 96 THR A O 1
ATOM 781 N N . GLU A 1 97 ? -6.954 6.780 5.737 1.00 95.12 97 GLU A N 1
ATOM 782 C CA . GLU A 1 97 ? -6.518 7.478 4.527 1.00 95.12 97 GLU A CA 1
ATOM 783 C C . GLU A 1 97 ? -6.755 6.637 3.275 1.00 95.12 97 GLU A C 1
ATOM 785 O O . GLU A 1 97 ? -7.200 7.163 2.255 1.00 95.12 97 GLU A O 1
ATOM 790 N N . ALA A 1 98 ? -6.542 5.322 3.377 1.00 96.56 98 ALA A N 1
ATOM 791 C CA . ALA A 1 98 ? -6.874 4.383 2.314 1.00 96.56 98 ALA A CA 1
ATOM 792 C C . ALA A 1 98 ? -8.357 4.478 1.927 1.00 96.56 98 ALA A C 1
ATOM 794 O O . ALA A 1 98 ? -8.676 4.677 0.754 1.00 96.56 98 ALA A O 1
ATOM 795 N N . ALA A 1 99 ? -9.248 4.431 2.923 1.00 97.50 99 ALA A N 1
ATOM 796 C CA . ALA A 1 99 ? -10.685 4.568 2.723 1.00 97.50 99 ALA A CA 1
ATOM 797 C C . ALA A 1 99 ? -11.052 5.931 2.120 1.00 97.50 99 ALA A C 1
ATOM 799 O O . ALA A 1 99 ? -11.875 5.993 1.211 1.00 97.50 99 ALA A O 1
ATOM 800 N N . ARG A 1 100 ? -10.416 7.027 2.561 1.00 97.88 100 ARG A N 1
ATOM 801 C CA . ARG A 1 100 ? -10.682 8.362 2.001 1.00 97.88 100 ARG A CA 1
ATOM 802 C C . ARG A 1 100 ? -10.390 8.418 0.502 1.00 97.88 100 ARG A C 1
ATOM 804 O O . ARG A 1 100 ? -11.252 8.844 -0.263 1.00 97.88 100 ARG A O 1
ATOM 811 N N . TYR A 1 101 ? -9.199 7.992 0.080 1.00 97.62 101 TYR A N 1
ATOM 812 C CA . TYR A 1 101 ? -8.837 8.008 -1.340 1.00 97.62 101 TYR A CA 1
ATOM 813 C C . TYR A 1 101 ? -9.696 7.045 -2.167 1.00 97.62 101 TYR A C 1
ATOM 815 O O . TYR A 1 101 ? -10.078 7.379 -3.287 1.00 97.62 101 TYR A O 1
ATOM 823 N N . TYR A 1 102 ? -10.036 5.874 -1.622 1.00 97.81 102 TYR A N 1
ATOM 824 C CA . TYR A 1 102 ? -10.879 4.910 -2.323 1.00 97.81 102 TYR A CA 1
ATOM 825 C C . TYR A 1 102 ? -12.316 5.415 -2.508 1.00 97.81 102 TYR A C 1
ATOM 827 O O . TYR A 1 102 ? -12.857 5.314 -3.606 1.00 97.81 102 TYR A O 1
ATOM 835 N N . THR A 1 103 ? -12.900 6.060 -1.494 1.00 98.00 103 THR A N 1
ATOM 836 C CA . THR A 1 103 ? -14.211 6.720 -1.610 1.00 98.00 103 THR A CA 1
ATOM 837 C C . THR A 1 103 ? -14.207 7.772 -2.716 1.00 98.00 103 THR A C 1
ATOM 839 O O . THR A 1 103 ? -15.083 7.751 -3.576 1.00 98.00 103 THR A O 1
ATOM 842 N N . GLN A 1 104 ? -13.181 8.626 -2.773 1.00 97.75 104 GLN A N 1
ATOM 843 C CA . GLN A 1 104 ? -13.035 9.610 -3.853 1.00 97.75 104 GLN A CA 1
ATOM 844 C C . GLN A 1 104 ? -12.928 8.944 -5.235 1.00 97.75 104 GLN A C 1
ATOM 846 O O . GLN A 1 104 ? -13.449 9.462 -6.220 1.00 97.75 104 GLN A O 1
ATOM 851 N N . ALA A 1 105 ? -12.270 7.785 -5.327 1.00 97.62 105 ALA A N 1
ATOM 852 C CA . ALA A 1 105 ? -12.196 7.029 -6.572 1.00 97.62 105 ALA A CA 1
ATOM 853 C C . ALA A 1 105 ? -13.569 6.457 -6.983 1.00 97.62 105 ALA A C 1
ATOM 855 O O . ALA A 1 105 ? -13.909 6.525 -8.165 1.00 97.62 105 ALA A O 1
ATOM 856 N N . LYS A 1 106 ? -14.378 5.970 -6.028 1.00 97.62 106 LYS A N 1
ATOM 857 C CA . LYS A 1 106 ? -15.751 5.476 -6.268 1.00 97.62 106 LYS A CA 1
ATOM 858 C C . LYS A 1 106 ? -16.733 6.592 -6.635 1.00 97.62 106 LYS A C 1
ATOM 860 O O . LYS A 1 106 ? -17.660 6.355 -7.399 1.00 97.62 106 LYS A O 1
ATOM 865 N N . GLU A 1 107 ? -16.525 7.816 -6.152 1.00 97.69 107 GLU A N 1
ATOM 866 C CA . GLU A 1 107 ? -17.303 8.986 -6.596 1.00 97.69 107 GLU A CA 1
ATOM 867 C C . GLU A 1 107 ? -17.112 9.278 -8.095 1.00 97.69 107 GLU A C 1
ATOM 869 O O . GLU A 1 107 ? -18.011 9.812 -8.745 1.00 97.69 107 GLU A O 1
ATOM 874 N N . ILE A 1 108 ? -15.945 8.933 -8.650 1.00 97.38 108 ILE A N 1
ATOM 875 C CA . ILE A 1 108 ? -15.619 9.115 -10.073 1.00 97.38 108 ILE A CA 1
ATOM 876 C C . ILE A 1 108 ? -16.042 7.893 -10.892 1.00 97.38 108 ILE A C 1
ATOM 878 O O . ILE A 1 108 ? -16.571 8.043 -11.992 1.00 97.38 108 ILE A O 1
ATOM 882 N N . ASP A 1 109 ? -15.806 6.694 -10.361 1.00 96.69 109 ASP A N 1
ATOM 883 C CA . ASP A 1 109 ? -16.168 5.416 -10.970 1.00 96.69 109 ASP A CA 1
ATOM 884 C C . ASP A 1 109 ? -16.949 4.553 -9.964 1.00 96.69 109 ASP A C 1
ATOM 886 O O . ASP A 1 109 ? -16.347 3.778 -9.219 1.00 96.69 109 ASP A O 1
ATOM 890 N N . PRO A 1 110 ? -18.290 4.654 -9.935 1.00 96.50 110 PRO A N 1
ATOM 891 C CA . PRO A 1 110 ? -19.121 3.907 -8.988 1.00 96.50 110 PRO A CA 1
ATOM 892 C C . PRO A 1 110 ? -19.051 2.381 -9.127 1.00 96.50 110 PRO A C 1
ATOM 894 O O . PRO A 1 110 ? -19.482 1.669 -8.223 1.00 96.50 110 PRO A O 1
ATOM 897 N N . TRP A 1 111 ? -18.522 1.873 -10.245 1.00 95.69 111 TRP A N 1
ATOM 898 C CA . TRP A 1 111 ? -18.353 0.440 -10.505 1.00 95.69 111 TRP A CA 1
ATOM 899 C C . TRP A 1 111 ? -16.988 -0.084 -10.049 1.00 95.69 111 TRP A C 1
ATOM 901 O O . TRP A 1 111 ? -16.724 -1.284 -10.146 1.00 95.69 111 TRP A O 1
ATOM 911 N N . LEU A 1 112 ? -16.118 0.802 -9.556 1.00 94.62 112 LEU A N 1
ATOM 912 C CA . LEU A 1 112 ? -14.828 0.446 -8.990 1.00 94.62 112 LEU A CA 1
ATOM 913 C C . LEU A 1 112 ? -15.018 -0.515 -7.809 1.00 94.62 112 LEU A C 1
ATOM 915 O O . LEU A 1 112 ? -15.657 -0.183 -6.809 1.00 94.62 112 LEU A O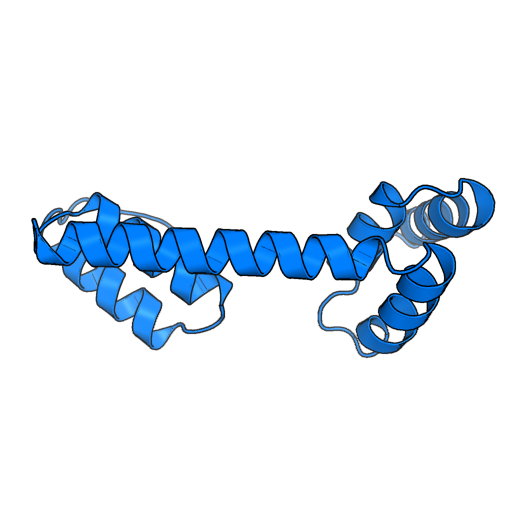 1
ATOM 919 N N . ASN A 1 113 ? -14.413 -1.694 -7.942 1.00 94.19 113 ASN A N 1
ATOM 920 C CA . ASN A 1 113 ? -14.394 -2.732 -6.926 1.00 94.19 113 ASN A CA 1
ATOM 921 C C . ASN A 1 113 ? -12.980 -3.313 -6.818 1.00 94.19 113 ASN A C 1
ATOM 923 O O . ASN A 1 113 ? -12.473 -3.938 -7.753 1.00 94.19 113 ASN A O 1
ATOM 927 N N . ILE A 1 114 ? -12.340 -3.076 -5.679 1.00 91.12 114 ILE A N 1
ATOM 928 C CA . ILE A 1 114 ? -11.041 -3.618 -5.304 1.00 91.12 114 ILE A CA 1
ATOM 929 C C . ILE A 1 114 ? -11.217 -4.228 -3.919 1.00 91.12 114 ILE A C 1
ATOM 931 O O . ILE A 1 114 ? -11.256 -3.504 -2.932 1.00 91.12 114 ILE A O 1
ATOM 935 N N . GLU A 1 115 ? -11.268 -5.558 -3.850 1.00 88.69 115 GLU A N 1
ATOM 936 C CA . GLU A 1 115 ? -11.583 -6.327 -2.634 1.00 88.69 115 GLU A CA 1
ATOM 937 C C . GLU A 1 115 ? -10.760 -5.911 -1.404 1.00 88.69 115 GLU A C 1
ATOM 939 O O . GLU A 1 115 ? -11.276 -5.848 -0.296 1.00 88.69 115 GLU A O 1
ATOM 944 N N . SER A 1 116 ? -9.481 -5.567 -1.586 1.00 82.19 116 SER A N 1
ATOM 945 C CA . SER A 1 116 ? -8.616 -5.145 -0.479 1.00 82.19 116 SER A CA 1
ATOM 946 C C . SER A 1 116 ? -8.937 -3.758 0.096 1.00 82.19 116 SER A C 1
ATOM 948 O O . SER A 1 116 ? -8.357 -3.393 1.115 1.00 82.19 116 SER A O 1
ATOM 950 N N . LEU A 1 117 ? -9.758 -2.957 -0.587 1.00 87.88 117 LEU A N 1
ATOM 951 C CA . LEU A 1 117 ? -10.117 -1.582 -0.219 1.00 87.88 117 LEU A CA 1
ATOM 952 C C . LEU A 1 117 ? -11.598 -1.416 0.160 1.00 87.88 117 LEU A C 1
ATOM 954 O O . LEU A 1 117 ? -12.000 -0.295 0.472 1.00 87.88 117 LEU A O 1
ATOM 958 N N . GLU A 1 118 ? -12.383 -2.495 0.136 1.00 84.81 118 GLU A N 1
ATOM 959 C CA . GLU A 1 118 ? -13.756 -2.512 0.664 1.00 84.81 118 GLU A CA 1
ATOM 960 C C . GLU A 1 118 ? -13.799 -2.532 2.204 1.00 84.81 118 GLU A C 1
ATOM 962 O O . GLU A 1 118 ? -12.835 -3.018 2.847 1.00 84.81 118 GLU A O 1
#

pLDDT: mean 81.17, std 14.47, range [39.69, 98.0]

Sequence (118 aa):
MHLNDFRGFFYRVVEGNDIKAAKEFLQYIKGTQLYSSQYAYLNAKFNNGLAAESIALEEKSIATKEYYRSLLQKNPKSRD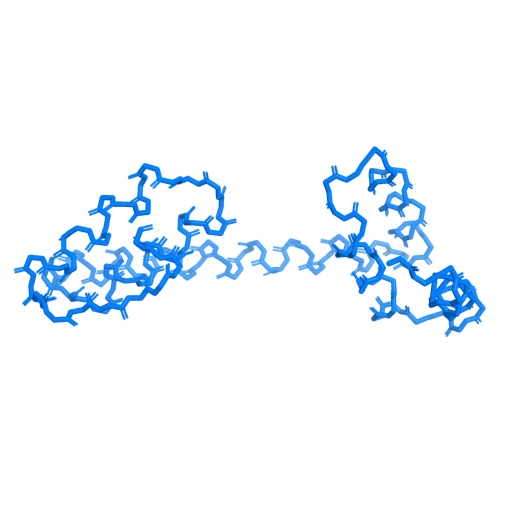ALVILALYELRAGNKTEAARYYTQAKEIDPWLNIESLE

Secondary structure (DSSP, 8-state):
--HHHHHHHHHHHHHS--HHHHHHHHHHTTTSTHHHHHHHHHHHHTTTHHHHHHHHHHHHHHHHHHHHHHHHHH-TT-HHHHHHHHHHHHHTT-HHHHHHHHHHHHHH-TT---GGG-